Protein AF-A0ABD5DWQ6-F1 (afdb_monomer)

Structure (mmCIF, N/CA/C/O backbone):
data_AF-A0ABD5DWQ6-F1
#
_entry.id   AF-A0ABD5DWQ6-F1
#
loop_
_atom_site.group_PDB
_atom_site.id
_atom_site.type_symbol
_atom_site.label_atom_id
_atom_site.label_alt_id
_atom_site.label_comp_id
_atom_site.label_asym_id
_atom_site.label_entity_id
_atom_site.label_seq_id
_atom_site.pdbx_PDB_ins_code
_atom_site.Cartn_x
_atom_site.Cartn_y
_atom_site.Cartn_z
_atom_site.occupancy
_atom_site.B_iso_or_equiv
_atom_site.auth_seq_id
_atom_site.auth_comp_id
_atom_site.auth_asym_id
_atom_site.auth_atom_id
_atom_site.pdbx_PDB_model_num
ATOM 1 N N . THR A 1 1 ? 3.477 3.771 -1.119 1.00 92.31 1 THR A N 1
ATOM 2 C CA . THR A 1 1 ? 4.851 4.285 -0.902 1.00 92.31 1 THR A CA 1
ATOM 3 C C . THR A 1 1 ? 4.813 5.804 -0.742 1.00 92.31 1 THR A C 1
ATOM 5 O O . THR A 1 1 ? 3.719 6.360 -0.772 1.00 92.31 1 THR A O 1
ATOM 8 N N . SER A 1 2 ? 5.977 6.454 -0.633 1.00 95.50 2 SER A N 1
ATOM 9 C CA . SER A 1 2 ? 6.215 7.903 -0.534 1.00 95.50 2 SER A CA 1
ATOM 10 C C . SER A 1 2 ? 5.932 8.521 0.837 1.00 95.50 2 SER A C 1
ATOM 12 O O . SER A 1 2 ? 4.825 8.418 1.372 1.00 95.50 2 SER A O 1
ATOM 14 N N . CYS A 1 3 ? 6.919 9.234 1.389 1.00 93.25 3 CYS A N 1
ATOM 15 C CA . CYS A 1 3 ? 6.760 10.040 2.604 1.00 93.25 3 CYS A CA 1
ATOM 16 C C . CYS A 1 3 ? 5.707 11.146 2.429 1.00 93.25 3 CYS A C 1
ATOM 18 O O . CYS A 1 3 ? 5.019 11.476 3.391 1.00 93.25 3 CYS A O 1
ATOM 20 N N . THR A 1 4 ? 5.503 11.644 1.205 1.00 94.12 4 THR A N 1
ATOM 21 C CA . THR A 1 4 ? 4.506 12.672 0.873 1.00 94.12 4 THR A CA 1
ATOM 22 C C . THR A 1 4 ? 3.086 12.253 1.252 1.00 94.12 4 THR A C 1
ATOM 24 O O . THR A 1 4 ? 2.308 13.078 1.715 1.00 94.12 4 THR A O 1
ATOM 27 N N . ASN A 1 5 ? 2.746 10.971 1.091 1.00 95.75 5 ASN A N 1
ATOM 28 C CA . ASN A 1 5 ? 1.397 10.467 1.364 1.00 95.75 5 ASN A CA 1
ATOM 29 C C . ASN A 1 5 ? 1.315 9.649 2.652 1.00 95.75 5 ASN A C 1
ATOM 31 O O . ASN A 1 5 ? 0.337 9.756 3.384 1.00 95.75 5 ASN A O 1
ATOM 35 N N . THR A 1 6 ? 2.340 8.847 2.945 1.00 96.62 6 THR A N 1
ATOM 36 C CA . THR A 1 6 ? 2.327 7.931 4.100 1.00 96.62 6 THR A CA 1
ATOM 37 C C . THR A 1 6 ? 2.493 8.640 5.444 1.00 96.62 6 THR A C 1
ATOM 39 O O . THR A 1 6 ? 2.182 8.051 6.476 1.00 96.62 6 THR A O 1
ATOM 42 N N . SER A 1 7 ? 2.932 9.903 5.441 1.00 94.56 7 SER A N 1
ATOM 43 C CA . SER A 1 7 ? 2.967 10.768 6.629 1.00 94.56 7 SER A CA 1
ATOM 44 C C . SER A 1 7 ? 1.606 11.362 6.998 1.00 94.56 7 SER A C 1
ATOM 46 O O . SER A 1 7 ? 1.458 11.872 8.103 1.00 94.56 7 SER A O 1
ATOM 48 N N . ASN A 1 8 ? 0.612 11.294 6.106 1.00 96.44 8 ASN A N 1
ATOM 49 C CA . ASN A 1 8 ? -0.725 11.812 6.358 1.00 96.44 8 ASN A CA 1
ATOM 50 C C . ASN A 1 8 ? -1.648 10.677 6.850 1.00 96.44 8 ASN A C 1
ATOM 52 O 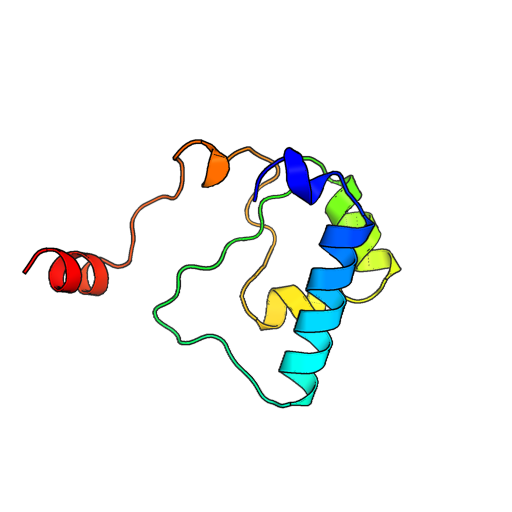O . ASN A 1 8 ? -2.046 9.834 6.036 1.00 96.44 8 ASN A O 1
ATOM 56 N N . PRO A 1 9 ? -2.047 10.655 8.140 1.00 96.00 9 PRO A N 1
ATOM 57 C CA . PRO A 1 9 ? -2.881 9.587 8.693 1.00 96.00 9 PRO A CA 1
ATOM 58 C C . PRO A 1 9 ? -4.213 9.444 7.960 1.00 96.00 9 PRO A C 1
ATOM 60 O O . PRO A 1 9 ? -4.681 8.328 7.753 1.00 96.00 9 PRO A O 1
ATOM 63 N N . ARG A 1 10 ? -4.797 10.561 7.495 1.00 97.00 10 ARG A N 1
ATOM 64 C CA . ARG A 1 10 ? -6.062 10.555 6.753 1.00 97.00 10 ARG A CA 1
ATOM 65 C C . ARG A 1 10 ? -5.963 9.685 5.504 1.00 97.00 10 ARG A C 1
ATOM 67 O O . ARG A 1 10 ? -6.859 8.889 5.252 1.00 97.00 10 ARG A O 1
ATOM 74 N N . ASN A 1 11 ? -4.878 9.821 4.743 1.00 96.88 11 ASN A N 1
ATOM 75 C CA . ASN A 1 11 ? -4.691 9.077 3.498 1.00 96.88 11 ASN A CA 1
ATOM 76 C C . ASN A 1 11 ? -4.433 7.596 3.782 1.00 96.88 11 ASN A C 1
ATOM 78 O O . ASN A 1 11 ? -5.046 6.730 3.162 1.00 96.88 11 ASN A O 1
ATOM 82 N N . THR A 1 12 ? -3.550 7.311 4.740 1.00 96.94 12 THR A N 1
ATOM 83 C CA . THR A 1 12 ? -3.171 5.940 5.089 1.00 96.94 12 THR A CA 1
ATOM 84 C C . THR A 1 12 ? -4.366 5.158 5.645 1.00 96.94 12 THR A C 1
ATOM 86 O O . THR A 1 12 ? -4.661 4.068 5.162 1.00 96.94 12 THR A O 1
ATOM 89 N N . VAL A 1 13 ? -5.123 5.736 6.584 1.00 98.25 13 VAL A N 1
ATOM 90 C CA . VAL A 1 13 ? -6.320 5.097 7.156 1.00 98.25 13 VAL A CA 1
ATOM 91 C C . VAL A 1 13 ? -7.438 4.970 6.121 1.00 98.25 13 VAL A C 1
ATOM 93 O O . VAL A 1 13 ? -8.076 3.922 6.054 1.00 98.25 13 VAL A O 1
ATOM 96 N N . ALA A 1 14 ? -7.654 5.975 5.263 1.00 98.50 14 ALA A N 1
ATOM 97 C CA . ALA A 1 14 ? -8.642 5.875 4.187 1.00 98.50 14 ALA A CA 1
ATOM 98 C C . ALA A 1 14 ? -8.340 4.713 3.225 1.00 98.50 14 ALA A C 1
ATOM 100 O O . ALA A 1 14 ? -9.260 3.998 2.832 1.00 98.50 14 ALA A O 1
ATOM 101 N N . ALA A 1 15 ? -7.065 4.478 2.892 1.00 98.31 15 ALA A N 1
ATOM 102 C CA . ALA A 1 15 ? -6.667 3.318 2.097 1.00 98.31 15 ALA A CA 1
ATOM 103 C C . ALA A 1 15 ? -6.993 1.992 2.808 1.00 98.31 15 ALA A C 1
ATOM 105 O O . ALA A 1 15 ? -7.469 1.057 2.169 1.00 98.31 15 ALA A O 1
ATOM 106 N N . GLY A 1 16 ? -6.805 1.925 4.129 1.00 98.38 16 GLY A N 1
ATOM 107 C CA . GLY A 1 16 ? -7.199 0.765 4.930 1.00 98.38 16 GLY A CA 1
ATOM 108 C C . GLY A 1 16 ? -8.713 0.530 4.967 1.00 98.38 16 GLY A C 1
ATOM 109 O O . GLY A 1 16 ? -9.168 -0.596 4.788 1.00 98.38 16 GLY A O 1
ATOM 110 N N . LEU A 1 17 ? -9.517 1.586 5.110 1.00 98.69 17 LEU A N 1
ATOM 111 C CA . LEU A 1 17 ? -10.982 1.484 5.058 1.00 98.69 17 LEU A CA 1
AT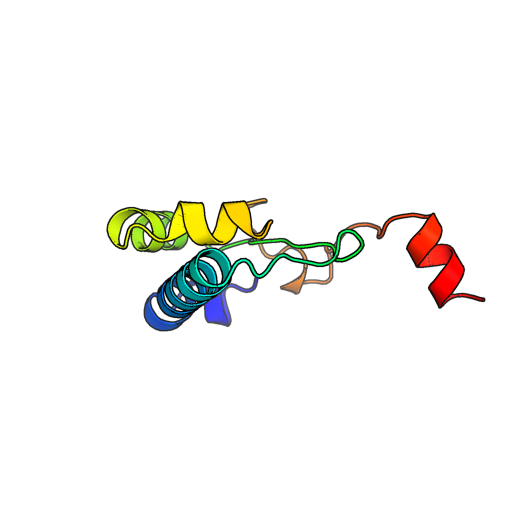OM 112 C C . LEU A 1 17 ? -11.481 1.031 3.678 1.00 98.69 17 LEU A C 1
ATOM 114 O O . LEU A 1 17 ? -12.411 0.230 3.585 1.00 98.69 17 LEU A O 1
ATOM 118 N N . LEU A 1 18 ? -10.842 1.504 2.603 1.00 98.62 18 LEU A N 1
ATOM 119 C CA . LEU A 1 18 ? -11.109 1.025 1.248 1.00 98.62 18 LEU A CA 1
ATOM 120 C C . LEU A 1 18 ? -10.783 -0.471 1.121 1.00 98.62 18 LEU A C 1
ATOM 122 O O . LEU A 1 18 ? -11.584 -1.226 0.573 1.00 98.62 18 LEU A O 1
ATOM 126 N N . ALA A 1 19 ? -9.632 -0.899 1.648 1.00 98.56 19 ALA A N 1
ATOM 127 C CA . ALA A 1 19 ? -9.215 -2.296 1.633 1.00 98.56 19 ALA A CA 1
ATOM 128 C C . ALA A 1 19 ? -10.214 -3.195 2.369 1.00 98.56 19 ALA A C 1
ATOM 130 O O . ALA A 1 19 ? -10.632 -4.216 1.825 1.00 98.56 19 ALA A O 1
ATOM 131 N N . ARG A 1 20 ? -10.691 -2.760 3.543 1.00 98.69 20 ARG A N 1
ATOM 132 C CA . ARG A 1 20 ? -11.751 -3.454 4.282 1.00 98.69 20 ARG A CA 1
ATOM 133 C C . ARG A 1 20 ? -12.985 -3.642 3.416 1.00 98.69 20 ARG A C 1
ATOM 135 O O . ARG A 1 20 ? -13.498 -4.752 3.299 1.00 98.69 20 ARG A O 1
ATOM 142 N N . LYS A 1 21 ? -13.437 -2.569 2.756 1.00 98.75 21 LYS A N 1
ATOM 143 C CA . LYS A 1 21 ? -14.636 -2.651 1.923 1.00 98.75 21 LYS A CA 1
ATOM 144 C C . LYS A 1 21 ? -14.450 -3.581 0.727 1.00 98.75 21 LYS A C 1
ATOM 146 O O . LYS A 1 21 ? -15.377 -4.300 0.369 1.00 98.75 21 LYS A O 1
ATOM 151 N N . ALA A 1 22 ? -13.266 -3.589 0.125 1.00 98.62 22 ALA A N 1
ATOM 152 C CA . ALA A 1 22 ? -12.933 -4.525 -0.940 1.00 98.62 22 ALA A CA 1
ATOM 153 C C . ALA A 1 22 ? -12.965 -5.983 -0.447 1.00 98.62 22 ALA A C 1
ATOM 155 O O . ALA A 1 22 ? -13.588 -6.816 -1.104 1.00 98.62 22 ALA A O 1
ATOM 156 N N . ASN A 1 23 ? -12.398 -6.271 0.730 1.00 98.38 23 ASN A N 1
ATOM 157 C CA . ASN A 1 23 ? -12.444 -7.603 1.340 1.00 98.38 23 ASN A CA 1
ATOM 158 C C . ASN A 1 23 ? -13.886 -8.048 1.646 1.00 98.38 23 ASN A C 1
ATOM 160 O O . ASN A 1 23 ? -14.260 -9.168 1.305 1.00 98.38 23 ASN A O 1
ATOM 164 N N . GLU A 1 24 ? -14.723 -7.169 2.213 1.00 98.56 24 GLU A N 1
ATOM 165 C CA . GLU A 1 24 ? -16.153 -7.437 2.464 1.00 98.56 24 GLU A CA 1
ATOM 166 C C . GLU A 1 24 ? -16.92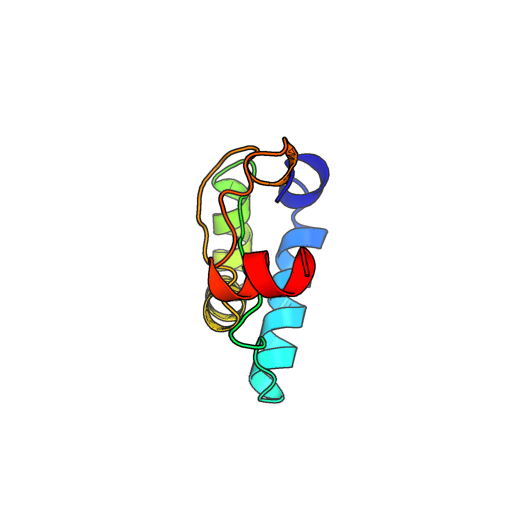6 -7.788 1.185 1.00 98.56 24 GLU A C 1
ATOM 168 O O . GLU A 1 24 ? -17.879 -8.564 1.221 1.00 98.56 24 GLU A O 1
ATOM 173 N N . LEU A 1 25 ? -16.5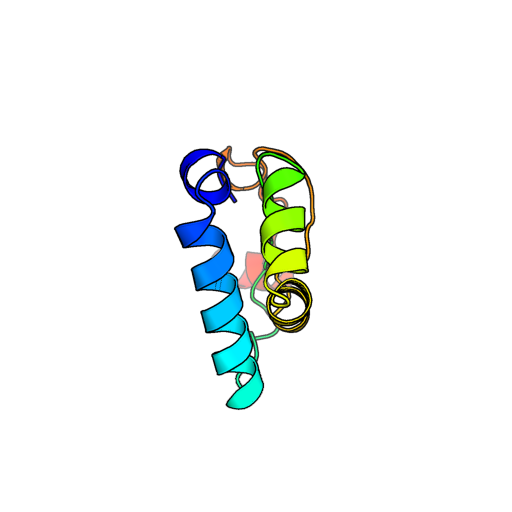27 -7.206 0.052 1.00 98.62 25 LEU A N 1
ATOM 174 C CA . LEU A 1 25 ? -17.121 -7.456 -1.261 1.00 98.62 25 LEU A CA 1
ATOM 175 C C . LEU A 1 25 ? -16.484 -8.650 -1.995 1.00 98.62 25 LEU A C 1
ATOM 177 O O . LEU A 1 25 ? -16.834 -8.910 -3.145 1.00 98.62 25 LEU A O 1
ATOM 181 N N . GLY A 1 26 ? -15.543 -9.365 -1.369 1.00 98.19 26 GLY A N 1
ATOM 182 C CA . GLY A 1 26 ? -14.834 -10.491 -1.981 1.00 98.19 26 GLY A CA 1
ATOM 183 C C . GLY A 1 26 ? -13.891 -10.088 -3.120 1.00 98.19 26 GLY A C 1
ATOM 184 O O . GLY A 1 26 ? -13.502 -10.932 -3.929 1.00 98.19 26 GLY A O 1
ATOM 185 N N . LEU A 1 27 ? -13.530 -8.805 -3.215 1.00 98.25 27 LEU A N 1
ATOM 186 C CA . LEU A 1 27 ? -12.599 -8.316 -4.222 1.00 98.25 27 LEU A CA 1
ATOM 187 C C . LEU A 1 27 ? -11.175 -8.699 -3.836 1.00 98.25 27 LEU A C 1
ATOM 189 O O . LEU A 1 27 ? -10.745 -8.512 -2.702 1.00 98.25 27 LEU A O 1
ATOM 193 N N . THR A 1 28 ? -10.420 -9.189 -4.813 1.00 95.69 28 THR A N 1
ATOM 194 C CA . THR A 1 28 ? -9.021 -9.566 -4.628 1.00 95.69 28 THR A CA 1
ATOM 195 C C . THR A 1 28 ? -8.145 -8.927 -5.693 1.00 95.69 28 THR A C 1
ATOM 197 O O . THR A 1 28 ? -8.571 -8.628 -6.815 1.00 95.69 28 THR A O 1
ATOM 200 N N . ARG A 1 29 ? -6.880 -8.708 -5.336 1.00 94.94 29 ARG A N 1
ATOM 201 C CA . ARG A 1 29 ? -5.860 -8.283 -6.287 1.00 94.94 29 ARG A CA 1
ATOM 202 C C . ARG A 1 29 ? -5.616 -9.387 -7.319 1.00 94.94 29 ARG A C 1
ATOM 204 O O . ARG A 1 29 ? -5.448 -10.551 -6.968 1.00 94.94 29 ARG A O 1
ATOM 211 N N . LYS A 1 30 ? -5.475 -9.010 -8.592 1.00 95.06 30 LYS A N 1
ATOM 212 C CA . LYS A 1 30 ? -5.011 -9.929 -9.644 1.00 95.06 30 LYS A CA 1
ATOM 213 C C . LYS A 1 30 ? -3.588 -10.431 -9.363 1.00 95.06 30 LYS A C 1
ATOM 215 O O . LYS A 1 30 ? -2.732 -9.599 -9.064 1.00 95.06 30 LYS A O 1
ATOM 220 N N . PRO A 1 31 ? -3.292 -11.734 -9.511 1.00 93.00 31 PRO A N 1
ATOM 221 C CA . PRO A 1 31 ? -2.065 -12.351 -8.991 1.00 93.00 31 PRO A CA 1
ATOM 222 C C . PRO A 1 31 ? -0.764 -11.744 -9.538 1.00 93.00 31 PRO A C 1
ATOM 224 O O . PRO A 1 31 ? 0.202 -11.619 -8.789 1.00 93.00 31 PRO A O 1
ATOM 227 N N . TRP A 1 32 ? -0.766 -11.251 -10.776 1.00 94.06 32 TRP A N 1
ATOM 228 C CA . TRP A 1 32 ? 0.393 -10.639 -11.441 1.00 94.06 32 TRP A CA 1
ATOM 229 C C . TRP A 1 32 ? 0.777 -9.231 -10.938 1.00 94.06 32 TRP A C 1
ATOM 231 O O . TRP A 1 32 ? 1.846 -8.724 -11.259 1.00 94.06 32 TRP A O 1
ATOM 241 N N . VAL A 1 33 ? -0.067 -8.561 -10.146 1.00 96.00 33 VAL A N 1
ATOM 242 C CA . VAL A 1 33 ? 0.199 -7.180 -9.694 1.00 96.00 33 VAL A CA 1
ATOM 243 C C . VAL A 1 33 ? 1.206 -7.141 -8.536 1.00 96.00 33 VAL A C 1
ATOM 245 O O . VAL A 1 33 ? 0.904 -7.543 -7.420 1.00 96.00 33 VAL A O 1
ATOM 248 N N . LYS A 1 34 ? 2.393 -6.565 -8.726 1.00 96.31 34 LYS A N 1
ATOM 249 C CA . LYS A 1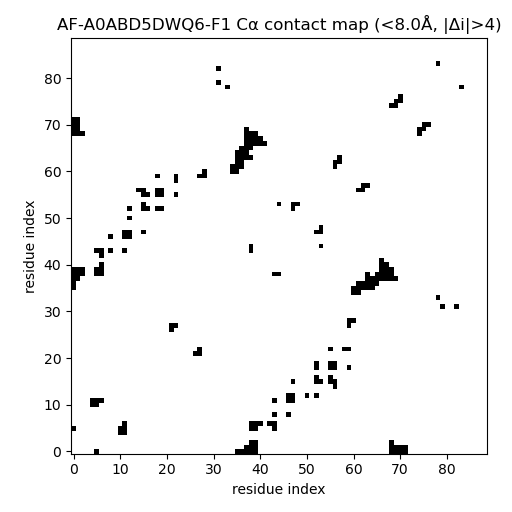 34 ? 3.353 -6.401 -7.623 1.00 96.31 34 LYS A CA 1
ATOM 250 C C . LYS A 1 34 ? 2.910 -5.303 -6.642 1.00 96.31 34 LYS A C 1
ATOM 252 O O . LYS A 1 34 ? 3.132 -4.120 -6.888 1.00 96.31 34 LYS A O 1
ATOM 257 N N . THR A 1 35 ? 2.302 -5.682 -5.520 1.00 97.19 35 THR A N 1
ATOM 258 C CA . THR A 1 35 ? 1.911 -4.743 -4.457 1.00 97.19 35 THR A CA 1
ATOM 259 C C . THR A 1 35 ? 3.005 -4.499 -3.438 1.00 97.19 35 THR A C 1
ATOM 261 O O . THR A 1 35 ? 3.807 -5.375 -3.126 1.00 97.19 35 THR A O 1
ATOM 264 N N . SER A 1 36 ? 3.021 -3.286 -2.890 1.00 97.50 36 SER A N 1
ATOM 265 C CA . SER A 1 36 ? 3.890 -2.923 -1.780 1.00 97.50 36 SER A CA 1
ATOM 266 C C . SER A 1 36 ? 3.281 -1.788 -0.966 1.00 97.50 36 SER A C 1
ATOM 268 O O . SER A 1 36 ? 2.706 -0.835 -1.503 1.00 97.50 36 SER A O 1
ATOM 270 N N . PHE A 1 37 ? 3.454 -1.857 0.350 1.00 98.19 37 PHE A N 1
ATOM 271 C CA . PHE A 1 37 ? 3.261 -0.719 1.230 1.00 98.19 37 PHE A CA 1
ATOM 272 C C . PHE A 1 37 ? 4.582 -0.410 1.935 1.00 98.19 37 PHE A C 1
ATOM 274 O O . PHE A 1 37 ? 5.138 -1.225 2.661 1.00 98.19 37 PHE A O 1
ATOM 281 N N . ALA A 1 38 ? 5.122 0.774 1.658 1.00 97.94 38 ALA A N 1
ATOM 282 C CA . ALA A 1 38 ? 6.380 1.248 2.220 1.00 97.94 38 ALA A CA 1
ATOM 283 C C . ALA A 1 38 ? 6.154 2.634 2.840 1.00 97.94 38 ALA A C 1
ATOM 285 O O . ALA A 1 38 ? 6.195 3.639 2.116 1.00 97.94 38 ALA A O 1
ATOM 286 N N . PRO A 1 39 ? 5.777 2.695 4.127 1.00 97.31 39 PRO A N 1
ATOM 287 C CA . PRO A 1 39 ? 5.614 3.951 4.844 1.00 97.31 39 PRO A CA 1
ATOM 288 C C . PRO A 1 39 ? 6.952 4.622 5.168 1.00 97.31 39 PRO A C 1
ATOM 290 O O . PRO A 1 39 ? 7.972 3.965 5.334 1.00 97.31 39 PRO A O 1
ATOM 293 N N . GLY A 1 40 ? 6.951 5.950 5.298 1.00 96.44 40 GLY A N 1
ATOM 294 C CA . GLY A 1 40 ? 8.154 6.700 5.681 1.00 96.44 40 GLY A CA 1
ATOM 295 C C . GLY A 1 40 ? 8.577 6.515 7.145 1.00 96.44 40 GLY A C 1
ATOM 296 O O . GLY A 1 40 ? 9.714 6.815 7.490 1.00 96.44 40 GLY A O 1
ATOM 297 N N . SER A 1 41 ? 7.682 6.036 8.016 1.00 96.69 41 SER A N 1
ATOM 298 C CA . SER A 1 41 ? 7.958 5.806 9.438 1.00 96.69 41 SER A CA 1
ATOM 299 C C . SER A 1 41 ? 7.025 4.749 10.038 1.00 96.69 41 SER A C 1
ATOM 301 O O . SER A 1 41 ? 5.989 4.416 9.458 1.00 96.69 41 SER A O 1
ATOM 303 N N . LYS A 1 42 ? 7.369 4.261 11.239 1.00 96.81 42 LYS A N 1
ATOM 304 C CA . LYS A 1 42 ? 6.537 3.323 12.015 1.00 96.81 42 LYS A CA 1
ATOM 305 C C . LYS A 1 42 ? 5.183 3.904 12.431 1.00 96.81 42 LYS A C 1
ATOM 307 O O . LYS A 1 42 ? 4.253 3.142 12.658 1.00 96.81 42 LYS A O 1
ATOM 312 N N . ALA A 1 43 ? 5.047 5.230 12.477 1.00 96.31 43 ALA A N 1
ATOM 313 C CA . ALA A 1 43 ? 3.796 5.881 12.861 1.00 96.31 43 ALA A CA 1
ATOM 314 C C . ALA A 1 43 ? 2.630 5.491 11.937 1.00 96.31 43 ALA A C 1
ATOM 316 O O . ALA A 1 43 ? 1.521 5.271 12.406 1.00 96.31 43 ALA A O 1
ATOM 317 N N . ALA A 1 44 ? 2.889 5.320 10.636 1.00 97.00 44 ALA A N 1
ATOM 318 C CA . ALA A 1 44 ? 1.863 4.903 9.684 1.00 97.00 44 ALA A CA 1
ATOM 319 C C . ALA A 1 44 ? 1.291 3.507 9.988 1.00 97.00 44 ALA A C 1
ATOM 321 O O . ALA A 1 44 ? 0.101 3.287 9.780 1.00 97.00 44 ALA A O 1
ATOM 322 N N . ALA A 1 45 ? 2.125 2.583 10.481 1.00 97.25 45 ALA A N 1
ATOM 323 C CA . ALA A 1 45 ? 1.677 1.262 10.913 1.00 97.25 45 ALA A CA 1
ATOM 324 C C . ALA A 1 45 ? 0.793 1.375 12.160 1.00 97.25 45 ALA A C 1
ATOM 326 O O . ALA A 1 45 ? -0.308 0.837 12.164 1.00 97.25 45 ALA A O 1
ATOM 327 N N . LEU A 1 46 ? 1.220 2.171 13.148 1.00 97.44 46 LEU A N 1
ATOM 328 C CA . LEU A 1 46 ? 0.459 2.406 14.379 1.00 97.44 46 LEU A CA 1
ATOM 329 C C . LEU A 1 46 ? -0.945 2.956 14.091 1.00 97.44 46 LEU A C 1
ATOM 331 O O . LEU A 1 46 ? -1.919 2.423 14.605 1.00 97.44 46 LEU A O 1
ATOM 335 N N . TYR A 1 47 ? -1.084 3.944 13.198 1.00 95.81 47 TYR A N 1
ATOM 336 C CA . TYR A 1 47 ? -2.406 4.477 12.832 1.00 95.81 47 TYR A CA 1
ATOM 337 C C . TYR A 1 47 ? -3.324 3.420 12.204 1.00 95.81 47 TYR A C 1
ATOM 339 O O . TYR A 1 47 ? -4.530 3.422 12.441 1.00 95.81 47 TYR A O 1
ATOM 347 N N . LEU A 1 48 ? -2.769 2.528 11.377 1.00 98.25 48 LEU A N 1
ATOM 348 C CA . LEU A 1 48 ? -3.523 1.449 10.734 1.00 98.25 48 LEU A CA 1
ATOM 349 C C . LEU A 1 48 ? -3.904 0.341 11.723 1.00 98.25 48 LEU A C 1
ATOM 351 O O . LEU A 1 48 ? -4.986 -0.235 11.594 1.00 98.25 48 LEU A O 1
ATOM 355 N N . GLU A 1 49 ? -3.029 0.038 12.682 1.00 97.94 49 GLU A N 1
ATOM 356 C CA . GLU A 1 49 ? -3.275 -0.913 13.770 1.00 97.94 49 GLU A CA 1
ATOM 357 C C . GLU A 1 49 ? -4.362 -0.394 14.714 1.00 97.94 49 GLU A C 1
ATOM 359 O O . GLU A 1 49 ? -5.342 -1.097 14.951 1.00 97.94 49 GLU A O 1
ATOM 364 N N . GLU A 1 50 ? -4.246 0.854 15.174 1.00 97.50 50 GLU A N 1
ATOM 365 C CA . GLU A 1 50 ? -5.236 1.510 16.038 1.00 97.50 50 GLU A CA 1
ATOM 366 C C . GLU A 1 50 ? -6.604 1.635 15.353 1.00 97.50 50 GLU A C 1
ATOM 368 O O . GLU A 1 50 ? -7.639 1.410 15.978 1.00 97.50 50 GLU A O 1
ATOM 373 N N . ALA A 1 51 ? -6.629 1.929 14.049 1.00 98.00 51 ALA A N 1
ATOM 374 C CA . ALA A 1 51 ? -7.860 1.950 13.259 1.00 98.00 51 ALA A CA 1
ATOM 375 C C . ALA A 1 51 ? -8.385 0.542 12.890 1.00 98.00 51 ALA A C 1
ATOM 377 O O . ALA A 1 51 ? -9.470 0.411 12.311 1.00 98.00 51 ALA A O 1
ATOM 378 N N . GLY A 1 52 ? -7.631 -0.520 13.194 1.00 98.44 52 GLY A N 1
ATOM 379 C CA . GLY A 1 52 ? -8.005 -1.907 12.922 1.00 98.44 52 GLY A CA 1
ATOM 380 C C . GLY A 1 52 ? -8.098 -2.257 11.434 1.00 98.44 52 GLY A C 1
ATOM 381 O O . GLY A 1 52 ? -8.883 -3.127 11.069 1.00 98.44 52 GLY A O 1
ATOM 382 N N . VAL A 1 53 ? -7.357 -1.564 10.565 1.00 98.62 53 VAL A N 1
ATOM 383 C CA . VAL A 1 53 ? -7.393 -1.735 9.096 1.00 98.62 53 VAL A CA 1
ATOM 384 C C . VAL A 1 53 ? -6.069 -2.223 8.499 1.00 98.62 53 VAL A C 1
ATOM 386 O O . VAL A 1 53 ? -5.971 -2.411 7.288 1.00 98.62 53 VAL A O 1
ATOM 389 N N . LEU A 1 54 ? -5.031 -2.449 9.315 1.00 98.38 54 LEU A N 1
ATOM 390 C CA . LEU A 1 54 ? -3.754 -2.967 8.806 1.00 98.38 54 LEU A CA 1
ATOM 391 C C . LEU A 1 54 ? -3.924 -4.338 8.131 1.00 98.38 54 LEU A C 1
ATOM 393 O O . LEU A 1 54 ? -3.491 -4.523 6.996 1.00 98.38 54 LEU A O 1
ATOM 397 N N . LYS A 1 55 ? -4.622 -5.271 8.791 1.00 98.31 55 LYS A N 1
ATOM 398 C CA . LYS A 1 55 ? -4.870 -6.617 8.248 1.00 98.31 55 LYS A CA 1
ATOM 399 C C . LYS A 1 55 ? -5.666 -6.591 6.945 1.00 98.31 55 LYS A C 1
ATOM 401 O O . LYS A 1 55 ? -5.438 -7.426 6.074 1.00 98.31 55 LYS A O 1
ATOM 406 N N . ASP A 1 56 ? -6.561 -5.615 6.796 1.00 98.44 56 ASP A N 1
ATOM 407 C CA . ASP A 1 56 ? -7.340 -5.443 5.572 1.00 98.44 56 ASP A CA 1
ATOM 408 C C . ASP A 1 56 ? -6.430 -5.133 4.370 1.00 98.44 56 ASP A C 1
ATOM 410 O O . ASP A 1 56 ? -6.607 -5.699 3.289 1.00 98.44 56 ASP A O 1
ATOM 414 N N . LEU A 1 57 ? -5.413 -4.282 4.565 1.00 98.31 57 LEU A N 1
ATOM 415 C CA . LEU A 1 57 ? -4.393 -3.994 3.550 1.00 98.31 57 LEU A CA 1
ATOM 416 C C . LEU A 1 57 ? -3.522 -5.216 3.251 1.00 98.31 57 LEU A C 1
ATOM 418 O O . LEU A 1 57 ? -3.267 -5.519 2.083 1.00 98.31 57 LEU A O 1
ATOM 422 N N . GLU A 1 58 ? -3.077 -5.925 4.288 1.00 98.00 58 GLU A N 1
ATOM 423 C CA . GLU A 1 58 ? -2.246 -7.126 4.152 1.00 98.00 58 GLU A CA 1
ATOM 424 C C . GLU A 1 58 ? -2.951 -8.218 3.346 1.00 98.00 58 GLU A C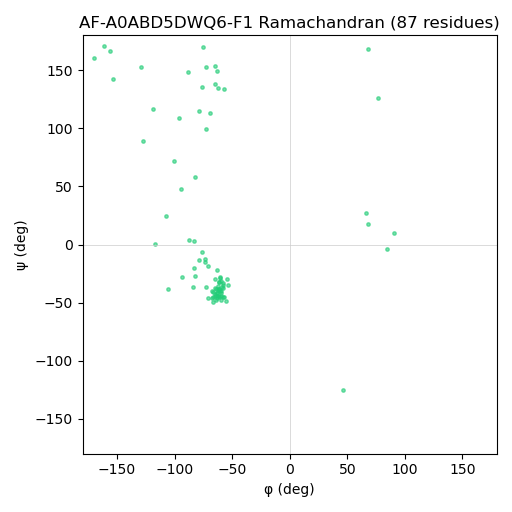 1
ATOM 426 O O . GLU A 1 58 ? -2.336 -8.811 2.458 1.00 98.00 58 GLU A O 1
ATOM 431 N N . GLN A 1 59 ? -4.250 -8.426 3.579 1.00 97.69 59 GLN A N 1
ATOM 432 C CA . GLN A 1 59 ? -5.059 -9.402 2.848 1.00 97.69 59 GLN A CA 1
ATOM 433 C C . GLN A 1 59 ? -5.127 -9.106 1.341 1.00 97.69 59 GLN A C 1
ATOM 435 O O . GLN A 1 59 ? -5.141 -10.029 0.528 1.00 97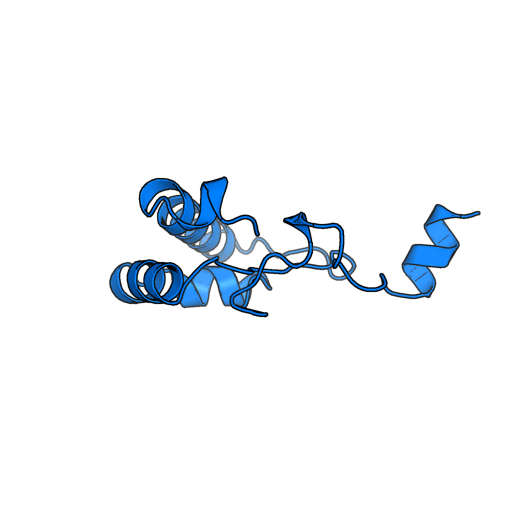.69 59 GLN A O 1
ATOM 440 N N . LEU A 1 60 ? -5.094 -7.829 0.948 1.00 97.44 60 LEU A N 1
ATOM 441 C CA . LEU A 1 60 ? -5.016 -7.414 -0.458 1.00 97.44 60 LEU A CA 1
ATOM 442 C C . LEU A 1 60 ? -3.584 -7.405 -1.024 1.00 97.44 60 LEU A C 1
ATOM 444 O O . LEU A 1 60 ? -3.371 -7.047 -2.186 1.00 97.44 60 LEU A O 1
ATOM 448 N N . GLY A 1 61 ? -2.594 -7.813 -0.228 1.00 96.75 61 GLY A N 1
ATOM 449 C CA . GLY A 1 61 ? -1.187 -7.892 -0.611 1.00 96.75 61 GLY A CA 1
ATOM 450 C C . GLY A 1 61 ? -0.380 -6.622 -0.341 1.00 96.75 61 GLY A C 1
ATOM 451 O O . GLY A 1 61 ? 0.760 -6.527 -0.797 1.00 96.75 61 GLY A O 1
ATOM 452 N N . PHE A 1 62 ? -0.926 -5.646 0.388 1.00 98.00 62 PHE A N 1
ATOM 453 C CA . PHE A 1 62 ? -0.241 -4.405 0.767 1.00 98.00 62 PHE A CA 1
ATOM 454 C C . PHE A 1 62 ? 0.400 -4.503 2.158 1.00 98.00 62 PHE A C 1
ATOM 456 O O . PHE A 1 62 ? 0.260 -3.604 2.985 1.00 98.00 62 PHE A O 1
ATOM 463 N N . GLY A 1 63 ? 1.127 -5.593 2.410 1.00 96.75 63 GLY A N 1
ATOM 464 C CA . GLY A 1 63 ? 1.947 -5.723 3.613 1.00 96.75 63 GLY A CA 1
ATOM 465 C C . GLY A 1 63 ? 3.088 -4.704 3.650 1.00 96.75 63 GLY A C 1
ATOM 466 O O . GLY A 1 63 ? 3.560 -4.230 2.607 1.00 96.75 63 GLY A O 1
ATOM 467 N N . ILE A 1 64 ? 3.531 -4.362 4.862 1.00 97.81 64 ILE A N 1
ATOM 468 C CA . ILE A 1 64 ? 4.662 -3.453 5.060 1.00 97.81 64 ILE A CA 1
ATOM 469 C C . ILE A 1 64 ? 5.943 -4.152 4.605 1.00 97.81 64 ILE A C 1
ATOM 471 O O . ILE A 1 64 ? 6.393 -5.107 5.232 1.00 97.81 64 ILE A O 1
ATOM 475 N N . VAL A 1 65 ? 6.554 -3.654 3.529 1.00 97.25 65 VAL A N 1
ATOM 476 C CA . VAL A 1 65 ? 7.792 -4.235 2.980 1.00 97.25 65 VAL A CA 1
ATOM 477 C C . VAL A 1 65 ? 9.054 -3.559 3.513 1.00 97.25 65 VAL A C 1
ATOM 479 O O . VAL A 1 65 ? 10.110 -4.180 3.565 1.00 97.25 65 VAL A O 1
ATOM 482 N N . ALA A 1 66 ? 8.965 -2.277 3.881 1.00 96.94 66 ALA A N 1
ATOM 483 C CA . ALA A 1 66 ? 10.072 -1.486 4.413 1.00 96.94 66 ALA A CA 1
ATOM 484 C C . ALA A 1 66 ? 9.583 -0.141 4.966 1.00 96.94 66 ALA A C 1
ATOM 486 O O . ALA A 1 66 ? 8.547 0.373 4.545 1.00 96.94 66 ALA A O 1
ATOM 487 N N . TYR A 1 67 ? 10.401 0.480 5.818 1.00 97.12 67 TYR A N 1
ATOM 488 C CA . TYR A 1 67 ? 10.264 1.883 6.214 1.00 97.12 67 TYR A CA 1
ATOM 489 C C . TYR A 1 67 ? 11.262 2.754 5.439 1.00 97.12 67 TYR A C 1
ATOM 491 O O . TYR A 1 67 ? 12.296 3.145 5.976 1.00 97.12 67 TYR A O 1
ATOM 499 N N . ALA A 1 68 ? 11.022 2.960 4.140 1.00 96.44 68 ALA A N 1
ATOM 500 C CA . ALA A 1 68 ? 11.980 3.596 3.228 1.00 96.44 68 ALA A CA 1
ATOM 501 C C . ALA A 1 68 ? 11.322 4.119 1.934 1.00 96.44 68 ALA A C 1
ATOM 503 O O . ALA A 1 68 ? 10.171 3.804 1.628 1.00 96.44 68 ALA A O 1
ATOM 504 N N . CYS A 1 69 ? 12.081 4.874 1.125 1.00 95.88 69 CYS A N 1
ATOM 505 C CA . CYS A 1 69 ? 11.606 5.462 -0.137 1.00 95.88 69 CYS A CA 1
ATOM 506 C C . CYS A 1 69 ? 11.140 4.427 -1.180 1.00 95.88 69 CYS A C 1
ATOM 508 O O . CYS A 1 69 ? 10.100 4.636 -1.803 1.00 95.88 69 CYS A O 1
ATOM 510 N N . THR A 1 70 ? 11.843 3.296 -1.328 1.00 96.69 70 THR A N 1
ATOM 511 C CA . THR A 1 70 ? 11.465 2.149 -2.189 1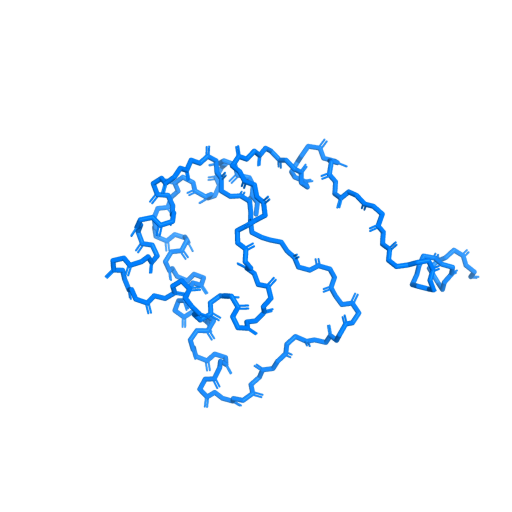.00 96.69 70 THR A CA 1
ATOM 512 C C . THR A 1 70 ? 11.009 2.555 -3.604 1.00 96.69 70 THR A C 1
ATOM 514 O O . THR A 1 70 ? 11.697 3.275 -4.317 1.00 96.69 70 THR A O 1
ATOM 517 N N . THR A 1 71 ? 9.823 2.136 -4.040 1.00 97.19 71 THR A N 1
ATOM 518 C CA . THR A 1 71 ? 9.268 2.452 -5.357 1.00 97.19 71 THR A CA 1
ATOM 519 C C . THR A 1 71 ? 9.228 3.960 -5.641 1.00 97.19 71 THR A C 1
ATOM 521 O O . THR A 1 71 ? 9.365 4.353 -6.794 1.00 97.19 71 THR A O 1
ATOM 524 N N . CYS A 1 72 ? 9.096 4.822 -4.621 1.00 96.81 72 CYS A N 1
ATOM 525 C CA . CYS A 1 72 ? 9.013 6.273 -4.814 1.00 96.81 72 CYS A CA 1
ATOM 526 C C . CYS A 1 72 ? 10.298 6.887 -5.394 1.00 96.81 72 CYS A C 1
ATOM 528 O O . CYS A 1 72 ? 10.210 7.898 -6.082 1.00 96.81 72 CYS A O 1
ATOM 530 N N . ASN A 1 73 ? 11.474 6.308 -5.126 1.00 96.56 73 ASN A N 1
ATOM 531 C CA . ASN A 1 73 ? 12.746 6.764 -5.699 1.00 96.56 73 ASN A CA 1
ATOM 532 C C . ASN A 1 73 ? 13.293 5.796 -6.761 1.00 96.56 73 ASN A C 1
ATOM 534 O O . ASN A 1 73 ? 14.499 5.746 -6.980 1.00 96.56 73 ASN A O 1
ATOM 538 N N . GLY A 1 74 ? 12.420 5.002 -7.389 1.00 96.38 74 GLY A N 1
ATOM 539 C CA . GLY A 1 74 ? 12.793 4.053 -8.443 1.00 96.38 74 GLY A CA 1
ATOM 540 C C . GLY A 1 74 ? 13.295 2.696 -7.942 1.00 96.38 74 GLY A C 1
ATOM 541 O O . GLY A 1 74 ? 13.492 1.790 -8.744 1.00 96.38 74 GLY A O 1
ATOM 542 N N . MET A 1 75 ? 13.429 2.494 -6.627 1.00 96.06 75 MET A N 1
ATOM 543 C CA . MET A 1 75 ? 13.832 1.214 -6.031 1.00 96.06 75 MET A CA 1
ATOM 544 C C . MET A 1 75 ? 12.629 0.265 -5.906 1.00 96.06 75 MET A C 1
ATOM 546 O O . MET A 1 75 ? 12.243 -0.149 -4.812 1.00 96.06 75 MET A O 1
ATOM 550 N N . SER A 1 76 ? 11.989 -0.038 -7.036 1.00 94.69 76 SER A N 1
ATOM 551 C CA . SER A 1 76 ? 10.794 -0.888 -7.130 1.00 94.69 76 SER A CA 1
ATOM 552 C C . SER A 1 76 ? 11.108 -2.388 -7.152 1.00 94.69 76 SER A C 1
ATOM 554 O O . SER A 1 76 ? 10.231 -3.202 -6.849 1.00 94.69 76 SER A O 1
ATOM 556 N N . GLY A 1 77 ? 12.347 -2.759 -7.490 1.00 94.00 77 GLY A N 1
ATOM 557 C CA . GLY A 1 77 ? 12.772 -4.137 -7.744 1.00 94.00 77 GLY A CA 1
ATOM 558 C C . GLY A 1 77 ? 12.152 -4.728 -9.018 1.00 94.00 77 GLY A C 1
ATOM 559 O O . GLY A 1 77 ? 11.193 -4.183 -9.559 1.00 94.00 77 GLY A O 1
ATOM 560 N N . ALA A 1 78 ? 12.658 -5.877 -9.464 1.00 93.81 78 ALA A N 1
ATOM 561 C CA . ALA A 1 78 ? 12.201 -6.521 -10.698 1.00 93.81 78 ALA A CA 1
ATOM 562 C C . ALA A 1 78 ? 10.723 -6.957 -10.641 1.00 93.81 78 ALA A C 1
ATOM 564 O O . ALA A 1 78 ? 10.199 -7.275 -9.564 1.00 93.81 78 ALA A O 1
ATOM 565 N N . LEU A 1 79 ? 10.057 -6.952 -11.798 1.00 94.94 79 LEU A N 1
ATOM 566 C CA . LEU A 1 79 ? 8.796 -7.671 -11.996 1.00 94.94 79 LEU A CA 1
ATOM 567 C C . LEU A 1 79 ? 9.080 -9.173 -12.139 1.00 94.94 79 LEU A C 1
ATOM 569 O O . LEU A 1 79 ? 10.234 -9.586 -12.244 1.00 94.94 79 LEU A O 1
ATOM 573 N N . ASP A 1 80 ? 8.027 -9.987 -12.122 1.00 94.56 80 ASP A N 1
ATOM 574 C CA . ASP A 1 80 ? 8.151 -11.393 -12.503 1.00 94.56 80 ASP A CA 1
ATOM 575 C C . ASP A 1 80 ? 8.722 -11.488 -13.936 1.00 94.56 80 ASP A C 1
ATOM 577 O O . ASP A 1 80 ? 8.246 -10.747 -14.804 1.00 94.56 80 ASP A O 1
ATOM 581 N N . PRO A 1 81 ? 9.725 -12.346 -14.206 1.00 94.81 81 PRO A N 1
ATOM 582 C CA . PRO A 1 81 ? 10.333 -12.460 -15.530 1.00 94.81 81 PRO A CA 1
ATOM 583 C C . PRO A 1 81 ? 9.329 -12.715 -16.658 1.00 94.81 81 PRO A C 1
ATOM 585 O O . PRO A 1 81 ? 9.511 -12.184 -17.749 1.00 94.81 81 PRO A O 1
ATOM 588 N N . VAL A 1 82 ? 8.258 -13.472 -16.395 1.00 95.19 82 VAL A N 1
ATOM 589 C CA . VAL A 1 82 ? 7.210 -13.756 -17.387 1.00 95.19 82 VAL A CA 1
ATOM 590 C C . VAL A 1 82 ? 6.474 -12.472 -17.768 1.00 95.19 82 VAL A C 1
ATOM 592 O O . VAL A 1 82 ? 6.293 -12.192 -18.948 1.00 95.19 82 VAL A O 1
ATOM 595 N N . ILE A 1 83 ? 6.124 -11.652 -16.773 1.00 94.50 83 ILE A N 1
ATOM 596 C CA . ILE A 1 83 ? 5.466 -10.353 -16.985 1.00 94.50 83 ILE A CA 1
ATOM 597 C C . ILE A 1 83 ? 6.418 -9.383 -17.687 1.00 94.50 83 ILE A C 1
ATOM 599 O O . ILE A 1 83 ? 6.008 -8.618 -18.553 1.00 94.50 83 ILE A O 1
ATOM 603 N N . GLN A 1 84 ? 7.694 -9.383 -17.299 1.00 93.31 84 GLN A N 1
ATOM 604 C CA . GLN A 1 84 ? 8.684 -8.508 -17.913 1.00 93.31 84 GLN A CA 1
ATOM 605 C C . GLN A 1 84 ? 8.864 -8.829 -19.400 1.00 93.31 84 GLN A C 1
ATOM 607 O O . GLN A 1 84 ? 8.947 -7.903 -20.199 1.00 93.31 84 GLN A O 1
ATOM 612 N N . GLN A 1 85 ? 8.899 -10.115 -19.758 1.00 94.50 85 GLN A N 1
ATOM 613 C CA . GLN A 1 85 ? 8.996 -10.553 -21.147 1.00 94.50 85 GLN A CA 1
ATOM 614 C C . GLN A 1 85 ? 7.766 -10.116 -21.956 1.00 94.50 85 GLN A C 1
A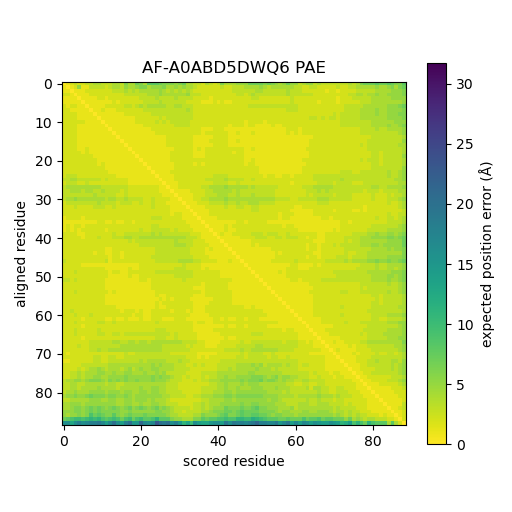TOM 616 O O . GLN A 1 85 ? 7.923 -9.515 -23.011 1.00 94.50 85 GLN A O 1
ATOM 621 N N . GLU A 1 86 ? 6.561 -10.315 -21.413 1.00 95.00 86 GLU A N 1
ATOM 622 C CA . GLU A 1 86 ? 5.296 -9.943 -22.066 1.00 95.00 86 GLU A CA 1
ATOM 623 C C . GLU A 1 86 ? 5.172 -8.437 -22.367 1.00 95.00 86 GLU A C 1
ATOM 625 O O . GLU A 1 86 ? 4.474 -8.056 -23.296 1.00 95.00 86 GLU A O 1
ATOM 630 N N . ILE A 1 87 ? 5.828 -7.566 -21.590 1.00 93.44 87 ILE A N 1
ATOM 631 C CA . ILE A 1 87 ? 5.810 -6.106 -21.814 1.00 93.44 87 ILE A CA 1
ATOM 632 C C . ILE A 1 87 ? 6.825 -5.666 -22.882 1.00 93.44 87 ILE A C 1
ATOM 634 O O . ILE A 1 87 ? 6.665 -4.597 -23.472 1.00 93.44 87 ILE A O 1
ATOM 638 N N . ILE A 1 88 ? 7.913 -6.422 -23.055 1.00 92.62 88 ILE A N 1
ATOM 639 C CA . ILE A 1 88 ? 9.011 -6.070 -23.967 1.00 92.62 88 ILE A CA 1
ATOM 640 C C . ILE A 1 88 ? 8.706 -6.510 -25.403 1.00 92.62 88 ILE A C 1
ATOM 642 O O . ILE A 1 88 ? 9.103 -5.800 -26.330 1.00 92.62 88 ILE A O 1
ATOM 646 N N . ASP A 1 89 ? 8.049 -7.659 -25.563 1.00 73.69 89 ASP A N 1
ATOM 647 C CA . ASP A 1 89 ? 7.629 -8.208 -26.860 1.00 73.69 89 ASP A CA 1
ATOM 648 C C . ASP A 1 89 ? 6.426 -7.452 -27.457 1.00 73.69 89 ASP A C 1
ATOM 650 O O . ASP A 1 89 ? 6.412 -7.272 -28.700 1.00 73.69 89 ASP A O 1
#

Sequence (89 aa):
TSCTNTSNPRNTVAAGLLARKANELGLTRKPWVKTSFAPGSKAAALYLEEAGVLKDLEQLGFGIVAYACTTCNGMSGALDPVIQQEIID

pLDDT: mean 96.37, std 2.93, range [73.69, 98.75]

Mean predicted aligned error: 2.61 Å

Secondary structure (DSSP, 8-state):
--HHHHT-HHHHHHHHHHHHHHHHTT----TT----B--SSTHHHHHHHHTT-HHHHHHTT--B--SS-GGGGT---PPPHHHHHHHH-

Radius of gyration: 14.08 Å; Cα contacts (8 Å, |Δi|>4): 115; chains: 1; bounding box: 31×26×43 Å

Solvent-accessible surface area (backbone atoms only — not comparable to full-atom values): 5071 Å² total; per-residue (Å²): 81,26,51,89,46,31,70,36,64,70,57,50,42,50,52,16,55,49,28,40,53,33,51,78,69,70,56,73,66,64,89,88,62,90,62,64,24,21,30,56,46,71,65,47,53,50,54,21,52,77,70,70,20,45,66,33,26,36,76,58,46,40,41,82,76,47,71,41,53,44,58,64,75,71,56,60,72,84,70,60,68,70,61,51,49,68,74,72,110

InterPro domains:
  IPR001030 Aconitase/3-isopropylmalate dehydratase large subunit, alpha/beta/alpha domain [PF00330] (1-80)
  IPR006249 Aconitase/Iron-responsive element-binding protein 2 [PTHR11670] (1-88)
  IPR015931 Aconitase/3-isopropylmalate dehydratase large subunit, alpha/beta/alpha, subdomain 1/3 [G3DSA:3.30.499.10] (1-89)
  IPR036008 Aconitase, iron-sulfur domain [SSF53732] (1-87)

Foldseek 3Di:
DDQVQLVDLVNLQVVLVVLVVCVVVVHEDDPQDDAEDAHLDCVSVVSCVVSVRQVSCVRNVHHHPYNDCQVVVPNPDDGDPVVVVVVVD

Nearest PDB structures (foldseek):
  2b3y-assembly2_B  TM=9.799E-01  e=2.868E-05  Homo sapiens
  3snp-assembly2_B  TM=8.818E-01  e=8.639E-04  Oryctolagus cuniculus
  3sn2-assembly1_A  TM=8.779E-01  e=2.161E-03  Oryctolagus cuniculus
  4kp1-assembly1_A  TM=6.419E-01  e=4.956E-01  Methanocaldococcus jannaschii DSM 2661

Organism: Acinetobacter baumannii (NCBI:txid470)